Protein AF-A0A956UI48-F1 (afdb_monomer)

Nearest PDB structures (foldseek):
  5jli-assembly1_A  TM=6.764E-01  e=1.312E+00  Achromobacter xylosoxidans
  2xl8-assembly1_A-2  TM=5.685E-01  e=9.227E-01  Achromobacter xylosoxidans
  5agf-assembly1_A-2  TM=5.639E-01  e=1.020E+00  Achromobacter xylosoxidans
  5jua-assembly1_A  TM=5.742E-01  e=1.688E+00  Achromobacter xylosoxidans
  2xl6-assembly1_A-2  TM=5.830E-01  e=2.064E+00  Achromobacter xylosoxidans

Radius of gyration: 21.53 Å; Cα contacts (8 Å, |Δi|>4): 132; chains: 1; bounding box: 68×23×66 Å

Secondary structure (DSSP, 8-state):
--------------------S-PPPPPPPPPSPP-PPPS--HHHHHHHHHHHHHHHHHHHHHHHHHHHHHSTT-SPP-STTHHHHHHHHHHHHHHHHHHHHT-PPPTT--HHHHHHHHHHHHHHHHHHHHHHHHHHHHHHT-HHHHHHHHHHHHHHHHHHHHHHHHHHTT-

Structure (mmCIF, N/CA/C/O backbone):
data_AF-A0A956UI48-F1
#
_entry.id   AF-A0A956UI48-F1
#
loop_
_atom_site.group_PDB
_atom_site.id
_atom_site.type_symbol
_atom_site.label_atom_id
_atom_site.label_alt_id
_atom_site.label_comp_id
_atom_site.label_asym_id
_atom_site.label_entity_id
_atom_site.label_seq_id
_atom_site.pdbx_PDB_ins_code
_atom_site.Cartn_x
_atom_site.Cartn_y
_atom_site.Cartn_z
_atom_site.occupancy
_atom_site.B_iso_or_equiv
_atom_site.auth_seq_id
_atom_site.auth_comp_id
_atom_site.auth_asym_id
_atom_site.auth_atom_id
_atom_site.pdbx_PDB_model_num
ATOM 1 N N . MET A 1 1 ? 51.358 -6.347 44.783 1.00 40.88 1 MET A N 1
ATOM 2 C CA . MET A 1 1 ? 51.042 -6.062 43.367 1.00 40.88 1 MET A CA 1
ATOM 3 C C . MET A 1 1 ? 49.532 -6.058 43.212 1.00 40.88 1 MET A C 1
ATOM 5 O O . MET A 1 1 ? 48.892 -7.038 43.564 1.00 40.88 1 MET A O 1
ATOM 9 N N . MET A 1 2 ? 48.984 -4.912 42.806 1.00 37.97 2 MET A N 1
ATOM 10 C CA . MET A 1 2 ? 47.557 -4.657 42.592 1.00 37.97 2 MET A CA 1
ATOM 11 C C . MET A 1 2 ? 46.965 -5.561 41.509 1.00 37.97 2 MET A C 1
ATOM 13 O O . MET A 1 2 ? 47.581 -5.717 40.457 1.00 37.97 2 MET A O 1
ATOM 17 N N . ARG A 1 3 ? 45.731 -6.029 41.735 1.00 38.25 3 ARG A N 1
ATOM 18 C CA . ARG A 1 3 ? 44.615 -5.937 40.777 1.00 38.25 3 ARG A CA 1
ATOM 19 C C . ARG A 1 3 ? 43.307 -6.332 41.467 1.00 38.25 3 ARG A C 1
ATOM 21 O O . ARG A 1 3 ? 43.016 -7.502 41.670 1.00 38.25 3 ARG A O 1
ATOM 28 N N . ALA A 1 4 ? 42.555 -5.303 41.844 1.00 40.75 4 ALA A N 1
ATOM 29 C CA . ALA A 1 4 ? 41.130 -5.382 42.108 1.00 40.75 4 ALA A CA 1
ATOM 30 C C . ALA A 1 4 ? 40.396 -5.559 40.769 1.00 40.75 4 ALA A C 1
ATOM 32 O O . ALA A 1 4 ? 40.714 -4.855 39.812 1.00 40.75 4 ALA A O 1
ATOM 33 N N . PHE A 1 5 ? 39.413 -6.454 40.708 1.00 45.06 5 PHE A N 1
ATOM 34 C CA . PHE A 1 5 ? 38.370 -6.404 39.686 1.00 45.06 5 PHE A CA 1
ATOM 35 C C . PHE A 1 5 ? 37.044 -6.166 40.397 1.00 45.06 5 PHE A C 1
ATOM 37 O O . PHE A 1 5 ? 36.567 -6.993 41.170 1.00 45.06 5 PHE A O 1
ATOM 44 N N . ALA A 1 6 ? 36.538 -4.954 40.194 1.00 45.66 6 ALA A N 1
ATOM 45 C CA . ALA A 1 6 ? 35.310 -4.446 40.760 1.00 45.66 6 ALA A CA 1
ATOM 46 C C . ALA A 1 6 ? 34.097 -5.175 40.173 1.00 45.66 6 ALA A C 1
ATOM 48 O O . ALA A 1 6 ? 34.011 -5.405 38.967 1.00 45.66 6 ALA A O 1
ATOM 49 N N . ALA A 1 7 ? 33.148 -5.489 41.050 1.00 43.28 7 ALA A N 1
ATOM 50 C CA . ALA A 1 7 ? 31.789 -5.843 40.693 1.00 43.28 7 ALA A CA 1
ATOM 51 C C . ALA A 1 7 ? 31.102 -4.636 40.031 1.00 43.28 7 ALA A C 1
ATOM 53 O O . ALA A 1 7 ? 30.987 -3.579 40.649 1.00 43.28 7 ALA A O 1
ATOM 54 N N . ALA A 1 8 ? 30.628 -4.795 38.796 1.00 45.19 8 ALA A N 1
ATOM 55 C CA . ALA A 1 8 ? 29.703 -3.857 38.169 1.00 45.19 8 ALA A CA 1
ATOM 56 C C . ALA A 1 8 ? 28.272 -4.386 38.344 1.00 45.19 8 ALA A C 1
ATOM 58 O O . ALA A 1 8 ? 27.792 -5.237 37.599 1.00 45.19 8 ALA A O 1
ATOM 59 N N . LEU A 1 9 ? 27.639 -3.901 39.409 1.00 43.19 9 LEU A N 1
ATOM 60 C CA . LEU A 1 9 ? 26.200 -3.920 39.646 1.00 43.19 9 LEU A CA 1
ATOM 61 C C . LEU A 1 9 ? 25.495 -2.948 38.685 1.00 43.19 9 LEU A C 1
ATOM 63 O O . LEU A 1 9 ? 25.963 -1.826 38.523 1.00 43.19 9 LEU A O 1
ATOM 67 N N . ALA A 1 10 ? 24.310 -3.360 38.216 1.00 40.12 10 ALA A N 1
ATOM 68 C CA . ALA A 1 10 ? 23.218 -2.534 37.676 1.00 40.12 10 ALA A CA 1
ATOM 69 C C . ALA A 1 10 ? 23.487 -1.820 36.325 1.00 40.12 10 ALA A C 1
ATOM 71 O O . ALA A 1 10 ? 24.581 -1.372 36.035 1.00 40.12 10 ALA A O 1
ATOM 72 N N . ALA A 1 11 ? 22.532 -1.669 35.411 1.00 41.66 11 ALA A N 1
ATOM 73 C CA . ALA A 1 11 ? 21.091 -1.652 35.569 1.00 41.66 11 ALA A CA 1
ATOM 74 C C . ALA A 1 11 ? 20.422 -2.285 34.342 1.00 41.66 11 ALA A C 1
ATOM 76 O O . ALA A 1 11 ? 20.567 -1.806 33.218 1.00 41.66 11 ALA A O 1
ATOM 77 N N . GLY A 1 12 ? 19.633 -3.336 34.572 1.00 41.69 12 GLY A N 1
ATOM 78 C CA . GLY A 1 12 ? 18.530 -3.648 33.679 1.00 41.69 12 GLY A CA 1
ATOM 79 C C . GLY A 1 12 ? 17.550 -2.486 33.764 1.00 41.69 12 GLY A C 1
ATOM 80 O O . GLY A 1 12 ? 16.820 -2.365 34.746 1.00 41.69 12 GLY A O 1
ATOM 81 N N . ALA A 1 13 ? 17.575 -1.609 32.764 1.00 43.16 13 ALA A N 1
ATOM 82 C CA . ALA A 1 13 ? 16.518 -0.642 32.535 1.00 43.16 13 ALA A CA 1
ATOM 83 C C . ALA A 1 13 ? 15.273 -1.416 32.083 1.00 43.16 13 ALA A C 1
ATOM 85 O O . ALA A 1 13 ? 14.939 -1.487 30.904 1.00 43.16 13 ALA A O 1
ATOM 86 N N . LEU A 1 14 ? 14.597 -2.034 33.052 1.00 40.41 14 LEU A N 1
ATOM 87 C CA . LEU A 1 14 ? 13.168 -2.256 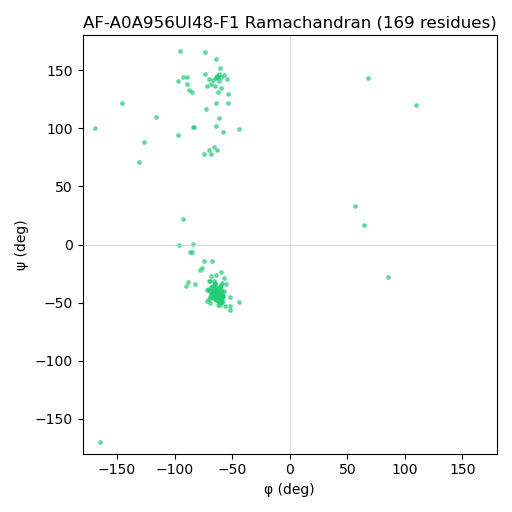32.972 1.00 40.41 14 LEU A CA 1
ATOM 88 C C . LEU A 1 14 ? 12.564 -0.863 32.817 1.00 40.41 14 LEU A C 1
ATOM 90 O O . LEU A 1 14 ? 12.413 -0.130 33.795 1.00 40.41 14 LEU A O 1
ATOM 94 N N . LEU A 1 15 ? 12.273 -0.477 31.576 1.00 44.75 15 LEU A N 1
ATOM 95 C CA . LEU A 1 15 ? 11.331 0.592 31.291 1.00 44.75 15 LEU A CA 1
ATOM 96 C C . LEU A 1 15 ? 9.973 0.125 31.818 1.00 44.75 15 LEU A C 1
ATOM 98 O O . LEU A 1 15 ? 9.132 -0.399 31.095 1.00 44.75 15 LEU A O 1
ATOM 102 N N . ALA A 1 16 ? 9.784 0.294 33.123 1.00 45.34 16 ALA A N 1
ATOM 103 C CA . ALA A 1 16 ? 8.483 0.385 33.738 1.00 45.34 16 ALA A CA 1
ATOM 104 C C . ALA A 1 16 ? 7.847 1.676 33.213 1.00 45.34 16 ALA A C 1
ATOM 106 O O . ALA A 1 16 ? 7.926 2.733 33.838 1.00 45.34 16 ALA A O 1
ATOM 107 N N . SER A 1 17 ? 7.237 1.604 32.028 1.00 42.16 17 SER A N 1
ATOM 108 C CA . SER A 1 17 ? 6.324 2.640 31.565 1.00 42.16 17 SER A CA 1
ATOM 109 C C . SER A 1 17 ? 5.014 2.500 32.343 1.00 42.16 17 SER A C 1
ATOM 111 O O . SER A 1 17 ? 4.016 1.970 31.854 1.00 42.16 17 SER A O 1
ATOM 113 N N . CYS A 1 18 ? 5.012 2.980 33.583 1.00 52.97 18 CYS A N 1
ATOM 114 C CA . CYS A 1 18 ? 3.787 3.368 34.269 1.00 52.97 18 CYS A CA 1
ATOM 115 C C . CYS A 1 18 ? 3.265 4.643 33.592 1.00 52.97 18 CYS A C 1
ATOM 117 O O . CYS A 1 18 ? 3.534 5.755 34.035 1.00 52.97 18 CYS A O 1
ATOM 119 N N . GLY A 1 19 ? 2.574 4.470 32.467 1.00 39.47 19 GLY A N 1
ATOM 120 C CA . GLY A 1 19 ? 1.914 5.529 31.713 1.00 39.47 19 GLY A CA 1
ATOM 121 C C . GLY A 1 19 ? 0.455 5.158 31.503 1.00 39.47 19 GLY A C 1
ATOM 122 O O . GLY A 1 19 ? 0.090 4.533 30.512 1.00 39.47 19 GLY A O 1
ATOM 123 N N . THR A 1 20 ? -0.391 5.520 32.459 1.00 46.53 20 THR A N 1
ATOM 124 C CA . THR A 1 20 ? -1.843 5.475 32.307 1.00 46.53 20 THR A CA 1
ATOM 125 C C . THR A 1 20 ? -2.280 6.414 31.178 1.00 46.53 20 THR A C 1
ATOM 127 O O . THR A 1 20 ? -2.293 7.628 31.357 1.00 46.53 20 THR A O 1
ATOM 130 N N . GLY A 1 21 ? -2.711 5.846 30.048 1.00 48.78 21 GLY A N 1
ATOM 131 C CA . GLY A 1 21 ? -3.785 6.421 29.235 1.00 48.78 21 GLY A CA 1
ATOM 132 C C . GLY A 1 21 ? -3.422 7.034 27.875 1.00 48.78 21 GLY A C 1
ATOM 133 O O . GLY A 1 21 ? -2.802 8.082 27.767 1.00 48.78 21 GLY A O 1
ATOM 134 N N . THR A 1 22 ? -4.035 6.456 26.837 1.00 53.28 22 THR A N 1
ATOM 135 C CA . THR A 1 22 ? -4.488 7.064 25.562 1.00 53.28 22 THR A CA 1
ATOM 136 C C . THR A 1 22 ? -3.534 7.222 24.375 1.00 53.28 22 THR A C 1
ATOM 138 O O . THR A 1 22 ? -4.039 7.124 23.248 1.00 53.28 22 THR A O 1
ATOM 141 N N . ALA A 1 23 ? -2.219 7.358 24.554 1.00 61.28 23 ALA A N 1
ATOM 142 C CA . ALA A 1 23 ? -1.304 7.479 23.412 1.00 61.28 23 ALA A CA 1
ATOM 143 C C . ALA A 1 23 ? -1.287 6.194 22.557 1.00 61.28 23 ALA A C 1
ATOM 145 O O . ALA A 1 23 ? -1.330 5.079 23.081 1.00 61.28 23 ALA A O 1
ATOM 146 N N . LEU A 1 24 ? -1.314 6.346 21.229 1.00 67.19 24 LEU A N 1
ATOM 147 C CA . LEU A 1 24 ? -1.033 5.240 20.309 1.00 67.19 24 LEU A CA 1
ATOM 148 C C . LEU A 1 24 ? 0.444 4.850 20.486 1.00 67.19 24 LEU A C 1
ATOM 150 O O . LEU A 1 24 ? 1.254 5.769 20.622 1.00 67.19 24 LEU A O 1
ATOM 154 N N . PRO A 1 25 ? 0.819 3.559 20.439 1.00 72.69 25 PRO A N 1
ATOM 155 C CA . PRO A 1 25 ? 2.220 3.228 20.218 1.00 72.69 25 PRO A CA 1
ATOM 156 C C . PRO A 1 25 ? 2.688 3.863 18.903 1.00 72.69 25 PRO A C 1
ATOM 158 O O . PRO A 1 25 ? 1.901 4.016 17.963 1.00 72.69 25 PRO A O 1
ATOM 161 N N . GLU A 1 26 ? 3.950 4.272 18.861 1.00 72.19 26 GLU A N 1
ATOM 162 C CA . GLU A 1 26 ? 4.596 4.690 17.621 1.00 72.19 26 GLU A CA 1
ATOM 163 C C . GLU A 1 26 ? 4.888 3.448 16.770 1.00 72.19 26 GLU A C 1
ATOM 165 O O . GLU A 1 26 ? 5.107 2.358 17.309 1.00 72.19 26 GLU A O 1
ATOM 170 N N . ALA A 1 27 ? 4.825 3.584 15.445 1.00 74.75 27 ALA A N 1
ATOM 171 C CA . ALA A 1 27 ? 5.196 2.487 14.560 1.00 74.75 27 ALA A CA 1
ATOM 172 C C . ALA A 1 27 ? 6.688 2.173 14.734 1.00 74.75 27 ALA A C 1
ATOM 174 O O . ALA A 1 27 ? 7.499 3.080 14.929 1.00 74.75 27 ALA A O 1
ATOM 175 N N . ALA A 1 28 ? 7.052 0.891 14.668 1.00 73.25 28 ALA A N 1
ATOM 176 C CA . ALA A 1 28 ? 8.457 0.509 14.646 1.00 73.25 28 ALA A CA 1
ATOM 177 C C . ALA A 1 28 ? 9.146 1.136 13.417 1.00 73.25 28 ALA A C 1
ATOM 179 O O . ALA A 1 28 ? 8.514 1.237 12.361 1.00 73.25 28 ALA A O 1
ATOM 180 N N . PRO A 1 29 ? 10.420 1.553 13.531 1.00 72.19 29 PRO A N 1
ATOM 181 C CA . PRO A 1 29 ? 11.161 2.059 12.387 1.00 72.19 29 PRO A CA 1
ATOM 182 C C . PRO A 1 29 ? 11.297 0.965 11.329 1.00 72.19 29 PRO A C 1
ATOM 184 O O . PRO A 1 29 ? 11.469 -0.214 11.649 1.00 72.19 29 PRO A O 1
ATOM 187 N N . CYS A 1 30 ? 11.248 1.373 10.067 1.00 78.19 30 CYS A N 1
ATOM 188 C CA . CYS A 1 30 ? 11.414 0.461 8.954 1.00 78.19 30 CYS A CA 1
ATOM 189 C C . CYS A 1 30 ? 12.815 -0.181 8.979 1.00 78.19 30 CYS A C 1
ATOM 191 O O . CYS A 1 30 ? 13.802 0.543 9.152 1.00 78.19 30 CYS A O 1
ATOM 193 N N . PRO A 1 31 ? 12.943 -1.514 8.838 1.00 70.00 31 PRO A N 1
ATOM 194 C CA . PRO A 1 31 ? 14.254 -2.155 8.760 1.00 70.00 31 PRO A CA 1
ATOM 195 C C . PRO A 1 31 ? 15.059 -1.613 7.567 1.00 70.00 31 PRO A C 1
ATOM 197 O O . PRO A 1 31 ? 14.540 -1.492 6.465 1.00 70.00 31 PRO A O 1
ATOM 200 N N . THR A 1 32 ? 16.339 -1.293 7.761 1.00 56.44 32 THR A N 1
ATOM 201 C CA . THR A 1 32 ? 17.260 -0.930 6.669 1.00 56.44 32 THR A CA 1
ATOM 202 C C . THR A 1 32 ? 18.030 -2.158 6.159 1.00 56.44 32 THR A C 1
ATOM 204 O O . THR A 1 32 ? 18.464 -2.964 6.984 1.00 56.44 32 THR A O 1
ATOM 207 N N . PRO A 1 33 ? 18.331 -2.295 4.849 1.00 53.59 33 PRO A N 1
ATOM 208 C CA . PRO A 1 33 ? 17.727 -1.672 3.675 1.00 53.59 33 PRO A CA 1
ATOM 209 C C . PRO A 1 33 ? 16.687 -2.594 3.022 1.00 53.59 33 PRO A C 1
ATOM 211 O O . PRO A 1 33 ? 16.900 -3.796 2.851 1.00 53.59 33 PRO A O 1
ATOM 214 N N . PHE A 1 34 ? 15.592 -1.994 2.575 1.00 57.16 34 PHE A N 1
ATOM 215 C CA . PHE A 1 34 ? 14.723 -2.611 1.587 1.00 57.16 34 PHE A CA 1
ATOM 216 C C . PHE A 1 34 ? 15.486 -2.787 0.285 1.00 57.16 34 PHE A C 1
ATOM 218 O O . PHE A 1 34 ? 16.350 -1.967 -0.039 1.00 57.16 34 PHE A O 1
ATOM 225 N N . LEU A 1 35 ? 15.212 -3.890 -0.410 1.00 54.19 35 LEU A N 1
ATOM 226 C CA . LEU A 1 35 ? 15.891 -4.307 -1.632 1.00 54.19 35 LEU A CA 1
ATOM 227 C C . LEU A 1 35 ? 16.085 -3.115 -2.577 1.00 54.19 35 LEU A C 1
ATOM 229 O O . LEU A 1 35 ? 15.171 -2.698 -3.277 1.00 54.19 35 LEU A O 1
ATOM 233 N N . THR A 1 36 ? 17.288 -2.549 -2.574 1.00 53.25 36 THR A N 1
ATOM 234 C CA . THR A 1 36 ? 17.637 -1.449 -3.465 1.00 53.25 36 THR A CA 1
ATOM 235 C C . THR A 1 36 ? 18.068 -2.070 -4.784 1.00 53.25 36 THR A C 1
ATOM 237 O O . THR A 1 36 ? 18.881 -3.003 -4.787 1.00 53.25 36 THR A O 1
ATOM 240 N N . ALA A 1 37 ? 17.530 -1.583 -5.904 1.00 56.16 37 ALA A N 1
ATOM 241 C CA . ALA A 1 37 ? 17.998 -2.005 -7.218 1.00 56.16 37 ALA A CA 1
ATOM 242 C C . ALA A 1 37 ? 19.521 -1.794 -7.288 1.00 56.16 37 ALA A C 1
ATOM 244 O O . ALA A 1 37 ? 20.037 -0.707 -7.027 1.00 56.16 37 ALA A O 1
ATOM 245 N N . THR A 1 38 ? 20.262 -2.867 -7.551 1.00 58.19 38 THR A N 1
ATOM 246 C CA . THR A 1 38 ? 21.721 -2.826 -7.631 1.00 58.19 38 THR A CA 1
ATOM 247 C C . THR A 1 38 ? 22.110 -2.454 -9.061 1.00 58.19 38 THR A C 1
ATOM 249 O O . THR A 1 38 ? 21.595 -3.077 -9.994 1.00 58.19 38 THR A O 1
ATOM 252 N N . PRO A 1 39 ? 23.033 -1.497 -9.276 1.00 56.62 39 PRO A N 1
ATOM 253 C CA . PRO A 1 39 ? 23.488 -1.143 -10.617 1.00 56.62 39 PRO A CA 1
ATOM 254 C C . PRO A 1 39 ? 23.973 -2.381 -11.382 1.00 56.62 39 PRO A C 1
ATOM 256 O O . PRO A 1 39 ? 24.778 -3.167 -10.879 1.00 56.62 39 PRO A O 1
ATOM 259 N N . GLY A 1 40 ? 23.479 -2.568 -12.602 1.00 67.88 40 GLY A N 1
ATOM 260 C CA . GLY A 1 40 ? 23.744 -3.754 -13.409 1.00 67.88 40 GLY A CA 1
ATOM 261 C C . GLY A 1 40 ? 23.378 -3.538 -14.873 1.00 67.88 40 GLY A C 1
ATOM 262 O O . GLY A 1 40 ? 23.104 -2.422 -15.300 1.00 67.88 40 GLY A O 1
ATOM 263 N N . THR A 1 41 ? 23.371 -4.610 -15.668 1.00 82.44 41 THR A N 1
ATOM 264 C CA . THR A 1 41 ? 22.843 -4.529 -17.044 1.00 82.44 41 THR A CA 1
ATOM 265 C C . THR A 1 41 ? 21.367 -4.119 -17.030 1.00 82.44 41 THR A C 1
ATOM 267 O O . THR A 1 41 ? 20.655 -4.488 -16.097 1.00 82.44 41 THR A O 1
ATOM 270 N N . PHE A 1 42 ? 20.883 -3.451 -18.084 1.0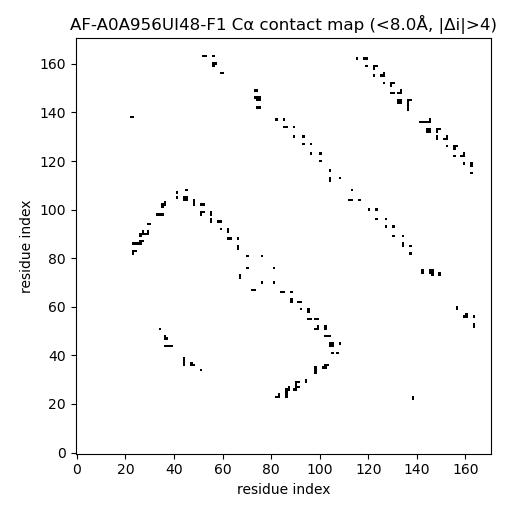0 85.31 42 PHE A N 1
ATOM 271 C CA . PHE A 1 42 ? 19.472 -3.055 -18.228 1.00 85.31 42 PHE A CA 1
ATOM 272 C C . PHE A 1 42 ? 18.484 -4.169 -17.842 1.00 85.31 42 PHE A C 1
ATOM 274 O O . PHE A 1 42 ? 17.594 -3.978 -17.019 1.00 85.31 42 PHE A O 1
ATOM 281 N N . ARG A 1 43 ? 18.691 -5.384 -18.373 1.00 85.06 43 ARG A N 1
ATOM 282 C CA . ARG A 1 43 ? 17.835 -6.547 -18.078 1.00 85.06 43 ARG A CA 1
ATOM 283 C C . ARG A 1 43 ? 17.838 -6.928 -16.599 1.00 85.06 43 ARG A C 1
ATOM 285 O O . ARG A 1 43 ? 16.801 -7.341 -16.082 1.00 85.06 43 ARG A O 1
ATOM 292 N N . LEU A 1 44 ? 18.987 -6.822 -15.933 1.00 86.12 44 LEU A N 1
ATOM 293 C CA . LEU A 1 44 ? 19.102 -7.109 -14.506 1.00 86.12 44 LEU A CA 1
ATOM 294 C C . LEU A 1 44 ? 18.383 -6.039 -13.679 1.00 86.12 44 LEU A C 1
ATOM 296 O O . LEU A 1 44 ? 17.589 -6.404 -12.819 1.00 86.12 44 LEU A O 1
ATOM 300 N N . ALA A 1 45 ? 18.602 -4.758 -13.985 1.00 85.88 45 ALA A N 1
ATOM 301 C CA . ALA A 1 45 ? 17.940 -3.642 -13.309 1.00 85.88 45 ALA A CA 1
ATOM 302 C C . ALA A 1 45 ? 16.413 -3.733 -13.446 1.00 85.88 45 ALA A C 1
ATOM 304 O O . ALA A 1 45 ? 15.697 -3.697 -12.450 1.00 85.88 45 ALA A O 1
ATOM 305 N N . LEU A 1 46 ? 15.917 -3.987 -14.661 1.00 88.12 46 LEU A N 1
ATOM 306 C CA . LEU A 1 46 ? 14.491 -4.178 -14.913 1.00 88.12 46 LEU A CA 1
ATOM 307 C C . LEU A 1 46 ? 13.933 -5.392 -14.153 1.00 88.12 46 LEU A C 1
ATOM 309 O O . LEU A 1 46 ? 12.852 -5.333 -13.575 1.00 88.12 46 LEU A O 1
ATOM 313 N N . THR A 1 47 ? 14.665 -6.509 -14.123 1.00 88.50 47 THR A N 1
ATOM 314 C CA . THR A 1 47 ? 14.246 -7.705 -13.370 1.00 88.50 47 THR A CA 1
ATOM 315 C C . THR A 1 47 ? 14.170 -7.427 -11.871 1.00 88.50 47 THR A C 1
ATOM 317 O O . THR A 1 47 ? 13.207 -7.844 -11.234 1.00 88.50 47 THR A O 1
ATOM 320 N N . GLN A 1 48 ? 15.152 -6.713 -11.320 1.00 88.12 48 GLN A N 1
ATOM 321 C CA . GLN A 1 48 ? 15.176 -6.330 -9.911 1.00 88.12 48 GLN A CA 1
ATOM 322 C C . GLN A 1 48 ? 14.033 -5.381 -9.564 1.00 88.12 48 GLN A C 1
ATOM 324 O O . GLN A 1 48 ? 13.329 -5.645 -8.597 1.00 88.12 48 GLN A O 1
ATOM 329 N N . TYR A 1 49 ? 13.800 -4.348 -10.375 1.00 90.25 49 TYR A N 1
ATOM 330 C CA . TYR A 1 49 ? 12.676 -3.425 -10.212 1.00 90.25 49 TYR A CA 1
ATOM 331 C C . TYR A 1 49 ? 11.344 -4.183 -10.091 1.00 90.25 49 TYR A C 1
ATOM 333 O O . TYR A 1 49 ? 10.672 -4.112 -9.064 1.00 90.25 49 TYR A O 1
ATOM 341 N N . TYR A 1 50 ? 11.013 -5.019 -11.081 1.00 91.12 50 TYR A N 1
ATOM 342 C CA . TYR A 1 50 ? 9.761 -5.777 -11.043 1.00 91.12 50 TYR A CA 1
ATOM 343 C C . TYR A 1 50 ? 9.705 -6.787 -9.894 1.00 91.12 50 TYR A C 1
ATOM 345 O O . TYR A 1 50 ? 8.626 -7.010 -9.356 1.00 91.12 50 TYR A O 1
ATOM 353 N N . HIS A 1 51 ? 10.837 -7.382 -9.504 1.00 90.31 51 HIS A N 1
ATOM 354 C CA . HIS A 1 51 ? 10.900 -8.278 -8.351 1.00 90.31 51 HIS A CA 1
ATOM 355 C C . HIS A 1 51 ? 10.574 -7.549 -7.042 1.00 90.31 51 HIS A C 1
ATOM 357 O O . HIS A 1 51 ? 9.832 -8.086 -6.219 1.00 90.31 51 HIS A O 1
ATOM 363 N N . VAL A 1 52 ? 11.116 -6.343 -6.833 1.00 90.75 52 VAL A N 1
ATOM 364 C CA . VAL A 1 52 ? 10.817 -5.529 -5.644 1.00 90.75 52 VAL A CA 1
ATOM 365 C C . VAL A 1 52 ? 9.335 -5.179 -5.611 1.00 90.75 52 VAL A C 1
ATOM 367 O O . VAL A 1 52 ? 8.675 -5.446 -4.610 1.00 90.75 52 VAL A O 1
ATOM 370 N N . VAL A 1 53 ? 8.790 -4.688 -6.726 1.00 93.38 53 VAL A N 1
ATOM 371 C CA . VAL A 1 53 ? 7.370 -4.327 -6.826 1.00 93.38 53 VAL A CA 1
ATOM 372 C C . VAL A 1 53 ? 6.461 -5.539 -6.593 1.00 93.38 53 VAL A C 1
ATOM 374 O O . VAL A 1 53 ? 5.520 -5.462 -5.803 1.00 93.38 53 VAL A O 1
ATOM 377 N N . SER A 1 54 ? 6.742 -6.686 -7.220 1.00 93.25 54 SER A N 1
ATOM 378 C CA . SER A 1 54 ? 5.909 -7.882 -7.045 1.00 93.25 54 SER A CA 1
ATOM 379 C C . SER A 1 54 ? 5.981 -8.444 -5.627 1.00 93.25 54 SER A C 1
ATOM 381 O O . SER A 1 54 ? 4.965 -8.861 -5.080 1.00 93.25 54 SER A O 1
ATOM 383 N N . THR A 1 55 ? 7.173 -8.446 -5.023 1.00 91.75 55 THR A N 1
ATOM 384 C CA . THR A 1 55 ? 7.364 -8.937 -3.651 1.00 91.75 55 THR A CA 1
ATOM 385 C C . THR A 1 55 ? 6.658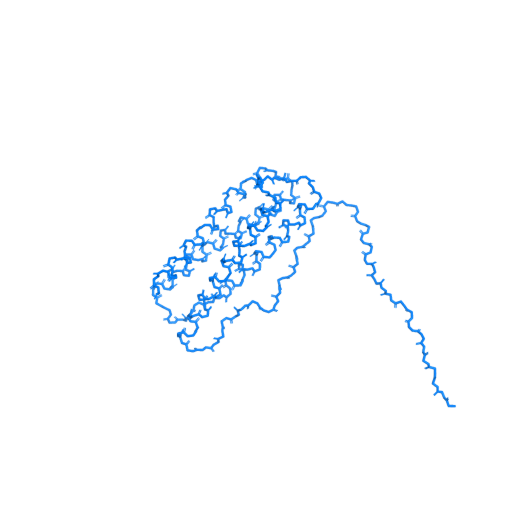 -8.024 -2.655 1.00 91.75 55 THR A C 1
ATOM 387 O O . THR A 1 55 ? 5.894 -8.515 -1.828 1.00 91.75 55 THR A O 1
ATOM 390 N N . GLY A 1 56 ? 6.819 -6.704 -2.793 1.00 92.69 56 GLY A N 1
ATOM 391 C CA . GLY A 1 56 ? 6.149 -5.725 -1.938 1.00 92.69 56 GLY A CA 1
ATOM 392 C C . GLY A 1 56 ? 4.623 -5.825 -2.014 1.00 92.69 56 GLY A C 1
ATOM 393 O O . GLY A 1 56 ? 3.956 -5.821 -0.981 1.00 92.69 56 GLY A O 1
ATOM 394 N N . ALA A 1 57 ? 4.056 -6.022 -3.211 1.00 95.38 57 ALA A N 1
ATOM 395 C CA . ALA A 1 57 ? 2.615 -6.228 -3.376 1.00 95.38 57 ALA A CA 1
ATOM 396 C C . ALA A 1 57 ? 2.106 -7.486 -2.643 1.00 95.38 57 ALA A C 1
ATOM 398 O O . ALA A 1 57 ? 1.097 -7.423 -1.938 1.00 95.38 57 ALA A O 1
ATOM 399 N N . VAL A 1 58 ? 2.827 -8.609 -2.746 1.00 94.12 58 VAL A N 1
ATOM 400 C CA . VAL A 1 58 ? 2.497 -9.854 -2.025 1.00 94.12 58 VAL A CA 1
ATOM 401 C C . VAL A 1 58 ? 2.621 -9.674 -0.509 1.00 94.12 58 VAL A C 1
ATOM 403 O O . VAL A 1 58 ? 1.790 -10.177 0.252 1.00 94.12 58 VAL A O 1
ATOM 406 N N . GLU A 1 59 ? 3.640 -8.954 -0.043 1.00 93.19 59 GLU A N 1
ATOM 407 C CA . GLU A 1 59 ? 3.846 -8.689 1.382 1.00 93.19 59 GLU A CA 1
ATOM 408 C C . GLU A 1 59 ? 2.762 -7.766 1.958 1.00 93.19 59 GLU A C 1
ATOM 410 O O . GLU A 1 59 ? 2.298 -7.999 3.080 1.00 93.19 59 GLU A O 1
ATOM 415 N N . LEU A 1 60 ? 2.295 -6.774 1.193 1.00 96.06 60 LEU A N 1
ATOM 416 C CA . LEU A 1 60 ? 1.154 -5.927 1.556 1.00 96.06 60 LEU A CA 1
ATOM 417 C C . LEU A 1 60 ? -0.143 -6.738 1.658 1.00 96.06 60 LEU A C 1
ATOM 419 O O . LEU A 1 60 ? -0.850 -6.634 2.666 1.00 96.06 60 LEU A O 1
ATOM 423 N N . GLU A 1 61 ? -0.423 -7.589 0.667 1.00 95.19 61 GLU A N 1
ATOM 424 C CA . GLU A 1 61 ? -1.580 -8.494 0.674 1.00 95.19 61 GLU A CA 1
ATOM 425 C C . GLU A 1 61 ? -1.538 -9.425 1.894 1.00 95.19 61 GLU A C 1
ATOM 427 O O . GLU A 1 61 ? -2.499 -9.509 2.665 1.00 95.19 61 GLU A O 1
ATOM 432 N N . THR A 1 62 ? -0.391 -10.065 2.127 1.00 93.81 62 THR A N 1
ATOM 433 C CA . THR A 1 62 ? -0.174 -10.979 3.256 1.00 93.81 62 THR A CA 1
ATOM 434 C C . THR A 1 62 ? -0.332 -10.262 4.597 1.00 93.81 62 THR A C 1
ATOM 436 O O . THR A 1 62 ? -0.953 -10.798 5.519 1.00 93.81 62 THR A O 1
ATOM 439 N N . SER A 1 63 ? 0.177 -9.034 4.718 1.00 93.69 63 SER A N 1
ATOM 440 C CA . SER A 1 63 ? 0.070 -8.230 5.940 1.00 93.69 63 SER A CA 1
ATOM 441 C C . SER A 1 63 ? -1.376 -7.834 6.238 1.00 93.69 63 SER A C 1
ATOM 443 O O . SER A 1 63 ? -1.831 -7.965 7.380 1.00 93.69 63 SER A O 1
ATOM 445 N N . LEU A 1 64 ? -2.128 -7.404 5.219 1.00 95.25 64 LEU A N 1
ATOM 446 C CA . LEU A 1 64 ? -3.550 -7.086 5.354 1.00 95.25 64 LEU A CA 1
ATOM 447 C C . LEU A 1 64 ? -4.363 -8.336 5.717 1.00 95.25 64 LEU A C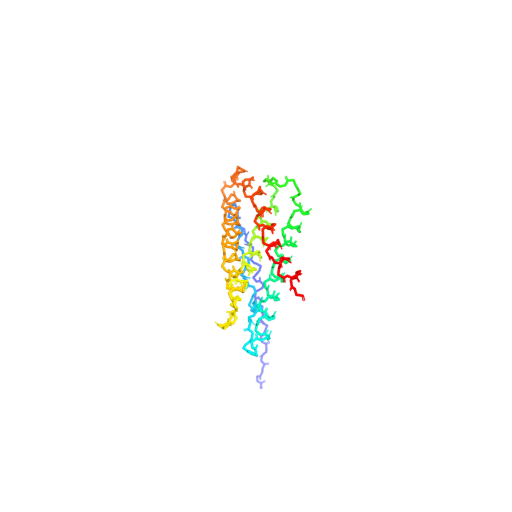 1
ATOM 449 O O . LEU A 1 64 ? -5.175 -8.297 6.647 1.00 95.25 64 LEU A O 1
ATOM 453 N N . ALA A 1 65 ? -4.110 -9.461 5.046 1.00 94.88 65 ALA A N 1
ATOM 454 C CA . ALA A 1 65 ? -4.750 -10.737 5.346 1.00 94.88 65 ALA A CA 1
ATOM 455 C C . ALA A 1 65 ? -4.440 -11.209 6.776 1.00 94.88 65 ALA A C 1
ATOM 457 O O . ALA A 1 65 ? -5.349 -11.603 7.507 1.00 94.88 65 ALA A O 1
ATOM 458 N N . GLY A 1 66 ? -3.186 -11.104 7.224 1.00 95.00 66 GLY A N 1
ATOM 459 C CA . GLY A 1 66 ? -2.769 -11.454 8.583 1.00 95.00 66 GLY A CA 1
ATOM 460 C C . GLY A 1 66 ? -3.387 -10.553 9.657 1.00 95.00 66 GLY A C 1
ATOM 461 O O . GLY A 1 66 ? -3.770 -11.024 10.733 1.00 95.00 66 GLY A O 1
ATOM 462 N N . PHE A 1 67 ? -3.551 -9.258 9.374 1.00 95.25 67 PHE A N 1
ATOM 463 C CA . PHE A 1 67 ? -4.307 -8.360 10.247 1.00 95.25 67 PHE A CA 1
ATOM 464 C C . PHE A 1 67 ? -5.785 -8.778 10.330 1.00 95.25 67 PHE A C 1
ATOM 466 O O . PHE A 1 67 ? -6.337 -8.894 11.426 1.00 95.25 67 PHE A O 1
ATOM 473 N N . ARG A 1 68 ? -6.411 -9.094 9.194 1.00 93.81 68 ARG A N 1
ATOM 474 C CA . ARG A 1 68 ? -7.820 -9.513 9.120 1.00 93.81 68 ARG A CA 1
ATOM 475 C C . ARG A 1 68 ? -8.095 -10.884 9.707 1.00 93.81 68 ARG A C 1
ATOM 477 O O . ARG A 1 68 ? -9.150 -11.079 10.292 1.00 93.81 68 ARG A O 1
ATOM 484 N N . ALA A 1 69 ? -7.148 -11.810 9.646 1.00 95.44 69 ALA A N 1
ATOM 485 C CA . ALA A 1 69 ? -7.274 -13.087 10.338 1.00 95.44 69 ALA A CA 1
ATOM 486 C C . ALA A 1 69 ? -7.459 -12.889 11.857 1.00 95.44 69 ALA A C 1
ATOM 488 O O . ALA A 1 69 ? -8.186 -13.646 12.497 1.00 95.44 69 ALA A O 1
ATOM 489 N N . ARG A 1 70 ? -6.845 -11.839 12.427 1.00 94.81 70 ARG A N 1
ATOM 490 C CA . ARG A 1 70 ? -7.008 -11.448 13.839 1.00 94.81 70 ARG A CA 1
ATOM 491 C C . ARG A 1 70 ? -8.269 -10.608 14.086 1.00 94.81 70 ARG A C 1
ATOM 493 O O . ARG A 1 70 ? -8.875 -10.734 15.148 1.00 94.81 70 ARG A O 1
ATOM 500 N N . TYR A 1 71 ? -8.663 -9.774 13.121 1.00 94.62 71 TYR A N 1
ATOM 501 C CA . TYR A 1 71 ? -9.782 -8.823 13.215 1.00 94.62 71 TYR A CA 1
ATOM 502 C C . TYR A 1 71 ? -10.721 -8.926 11.991 1.00 94.62 71 TYR A C 1
ATOM 504 O O . TYR A 1 71 ? -10.729 -8.039 11.134 1.00 94.62 71 TYR A O 1
ATOM 512 N N . PRO A 1 72 ? -11.498 -10.020 11.869 1.00 92.56 72 PRO A N 1
ATOM 513 C CA . PRO A 1 72 ? -12.103 -10.433 10.596 1.00 92.56 72 PRO A CA 1
ATOM 514 C C . PRO A 1 72 ? -13.338 -9.648 10.164 1.00 92.56 72 PRO A C 1
ATOM 516 O O . PRO A 1 72 ? -13.678 -9.654 8.985 1.00 92.56 72 PRO A O 1
ATOM 519 N N . ASP A 1 73 ? -14.042 -8.991 11.085 1.00 89.56 73 ASP A N 1
ATOM 520 C CA . ASP A 1 73 ? -15.306 -8.328 10.750 1.00 89.56 73 ASP A CA 1
ATOM 521 C C . ASP A 1 73 ? -15.122 -6.913 10.174 1.00 89.56 73 ASP A C 1
ATOM 523 O O . ASP A 1 73 ? -16.110 -6.246 9.853 1.00 89.56 73 ASP A O 1
ATOM 527 N N . GLY A 1 74 ? -13.869 -6.459 10.045 1.00 84.81 74 GLY A N 1
ATOM 528 C CA . GLY A 1 74 ? -13.527 -5.158 9.477 1.00 84.81 74 GLY A CA 1
ATOM 529 C C . GLY A 1 74 ? -14.041 -3.973 10.297 1.00 84.81 74 GLY A C 1
ATOM 530 O O . GLY A 1 74 ? -14.145 -2.857 9.780 1.00 84.81 74 GLY A O 1
ATOM 531 N N . LYS A 1 75 ? -14.418 -4.197 11.561 1.00 92.25 75 LYS A N 1
ATOM 532 C CA . LYS A 1 75 ? -14.925 -3.152 12.450 1.00 92.25 75 LYS A CA 1
ATOM 533 C C . LYS A 1 75 ? -13.819 -2.583 13.318 1.00 92.25 75 LYS A C 1
ATOM 535 O O . LYS A 1 75 ? -12.738 -3.137 13.476 1.00 92.25 75 LYS A O 1
ATOM 540 N N . PHE A 1 76 ? -14.132 -1.453 13.936 1.00 93.06 76 PHE A N 1
ATOM 541 C CA . PHE A 1 76 ? -13.313 -0.915 15.006 1.00 93.06 76 PHE A CA 1
ATOM 542 C C . PHE A 1 76 ? -13.505 -1.764 16.270 1.00 93.06 76 PHE A C 1
ATOM 544 O O . PHE A 1 76 ? -14.599 -1.783 16.846 1.00 93.06 76 PHE A O 1
ATOM 551 N N . TYR A 1 77 ? -12.446 -2.419 16.743 1.00 92.19 77 TYR A N 1
ATOM 552 C CA . TYR A 1 77 ? -12.494 -3.207 17.973 1.00 92.19 77 TYR A CA 1
ATOM 553 C C . TYR A 1 77 ? -12.149 -2.352 19.196 1.00 92.19 77 TYR A C 1
ATOM 555 O O . TYR A 1 77 ? -11.290 -1.472 19.162 1.00 92.19 77 TYR A O 1
ATOM 563 N N . ARG A 1 78 ? -12.822 -2.630 20.317 1.00 89.19 78 ARG A N 1
ATOM 564 C CA . ARG A 1 78 ? -12.553 -1.975 21.611 1.00 89.19 78 ARG A CA 1
ATOM 565 C C . ARG A 1 78 ? -11.450 -2.658 22.422 1.00 89.19 78 ARG A C 1
ATOM 567 O O . ARG A 1 78 ? -11.098 -2.141 23.477 1.00 89.19 78 ARG A O 1
ATOM 574 N N . SER A 1 79 ? -10.949 -3.810 21.973 1.00 89.81 79 SER A N 1
ATOM 575 C CA . SER A 1 79 ? -9.905 -4.541 22.689 1.00 89.81 79 SER A CA 1
ATOM 576 C C . SER A 1 79 ? -8.624 -3.714 22.773 1.00 89.81 79 SER A C 1
ATOM 578 O O . SER A 1 79 ? -8.262 -2.988 21.844 1.00 89.81 79 SER A O 1
ATOM 580 N N . GLU A 1 80 ? -7.908 -3.851 23.886 1.00 87.50 80 GLU A N 1
ATOM 581 C CA . GLU A 1 80 ? -6.656 -3.123 24.111 1.00 87.50 80 GLU A CA 1
ATOM 582 C C . GLU A 1 80 ? -5.567 -3.514 23.100 1.00 87.50 80 GLU A C 1
ATOM 584 O O . GLU A 1 80 ? -4.721 -2.693 22.757 1.00 87.50 80 GLU A O 1
ATOM 589 N N . SER A 1 81 ? -5.643 -4.731 22.551 1.00 91.19 81 SER A N 1
ATOM 590 C CA . SER A 1 81 ? -4.725 -5.263 21.538 1.00 91.19 81 SER A CA 1
ATOM 591 C C . SER A 1 81 ? -4.953 -4.729 20.120 1.00 91.19 81 SER A C 1
ATOM 593 O O . SER A 1 81 ? -4.044 -4.803 19.294 1.00 91.19 81 SER A O 1
ATOM 595 N N . PHE A 1 82 ? -6.135 -4.184 19.814 1.00 94.19 82 PHE A N 1
ATOM 596 C CA . PHE A 1 82 ? -6.492 -3.800 18.446 1.00 94.19 82 PHE A CA 1
ATOM 597 C C . PHE A 1 82 ? -5.696 -2.603 17.937 1.00 94.19 82 PHE A C 1
ATOM 599 O O . PHE A 1 82 ? -5.113 -2.661 16.857 1.00 94.19 82 PHE A O 1
ATOM 606 N N . ARG A 1 83 ? -5.642 -1.519 18.721 1.00 93.38 83 ARG A N 1
ATOM 607 C CA . ARG A 1 83 ? -4.954 -0.286 18.305 1.00 93.38 83 ARG A CA 1
ATOM 608 C C . ARG A 1 83 ? -3.451 -0.530 18.089 1.00 93.38 83 ARG A C 1
ATOM 610 O O . ARG A 1 83 ? -2.973 -0.139 17.030 1.00 93.38 83 ARG A O 1
ATOM 617 N N . PRO A 1 84 ? -2.717 -1.200 19.006 1.00 92.81 84 PRO A N 1
ATOM 618 C CA . PRO A 1 84 ? -1.319 -1.560 18.768 1.00 92.81 84 PRO A CA 1
ATOM 619 C C . PRO A 1 84 ? -1.125 -2.447 17.537 1.00 92.81 84 PRO A C 1
ATOM 621 O O . PRO A 1 84 ? -0.254 -2.162 16.725 1.00 92.81 84 PRO A O 1
ATOM 624 N N . ALA A 1 85 ? -1.970 -3.465 17.347 1.00 94.38 85 ALA A N 1
ATOM 625 C CA . ALA A 1 85 ? -1.862 -4.349 16.188 1.00 94.38 85 ALA A CA 1
ATOM 626 C C . ALA A 1 85 ? -2.130 -3.622 14.861 1.00 94.38 85 ALA A C 1
ATOM 628 O O . ALA A 1 85 ? -1.510 -3.944 13.851 1.00 94.38 85 ALA A O 1
ATOM 629 N N . PHE A 1 86 ? -3.036 -2.638 14.851 1.00 95.75 86 PHE A N 1
ATOM 630 C CA . PHE A 1 86 ? -3.262 -1.808 13.670 1.00 95.75 86 PHE A CA 1
ATOM 631 C C . PHE A 1 86 ? -2.048 -0.930 13.360 1.00 95.75 86 PHE A C 1
ATOM 633 O O . PHE A 1 86 ? -1.675 -0.801 12.201 1.00 95.75 86 PHE A O 1
ATOM 640 N N . VAL A 1 87 ? -1.426 -0.335 14.383 1.00 94.44 87 VAL A N 1
ATOM 641 C CA . VAL A 1 87 ? -0.202 0.464 14.211 1.00 94.44 87 VAL A CA 1
ATOM 642 C C . VAL A 1 87 ? 0.931 -0.376 13.646 1.00 94.44 87 VAL A C 1
ATOM 644 O O . VAL A 1 87 ? 1.606 0.070 12.728 1.00 94.44 87 VAL A O 1
ATOM 647 N N . GLU A 1 88 ? 1.123 -1.582 14.175 1.00 92.94 88 GLU A N 1
ATOM 648 C CA . GLU A 1 88 ? 2.127 -2.526 13.685 1.00 92.94 88 GLU A CA 1
ATOM 649 C C . GLU A 1 88 ? 1.882 -2.879 12.212 1.00 92.94 88 GLU A C 1
ATOM 651 O O . GLU A 1 88 ? 2.787 -2.755 11.389 1.00 92.94 88 GLU A O 1
ATOM 656 N N . TYR A 1 89 ? 0.640 -3.234 11.866 1.00 94.75 89 TYR A N 1
ATOM 657 C CA . TYR A 1 89 ? 0.232 -3.491 10.484 1.00 94.75 89 TYR A CA 1
ATOM 658 C C . TYR A 1 89 ? 0.506 -2.287 9.570 1.00 94.75 89 TYR A C 1
ATOM 660 O O . TYR A 1 89 ? 1.165 -2.435 8.544 1.00 94.75 89 TYR A O 1
ATOM 668 N N . ALA A 1 90 ? 0.023 -1.098 9.937 1.00 96.06 90 ALA A N 1
ATOM 669 C CA . ALA A 1 90 ? 0.140 0.092 9.102 1.00 96.06 90 ALA A CA 1
ATOM 670 C C . ALA A 1 90 ? 1.595 0.564 8.976 1.00 96.06 90 ALA A C 1
ATOM 672 O O . ALA A 1 90 ? 1.998 1.009 7.908 1.00 96.06 90 ALA A O 1
ATOM 673 N N . GLY A 1 91 ? 2.392 0.427 10.041 1.00 92.88 91 GLY A N 1
ATOM 674 C CA . GLY A 1 91 ? 3.828 0.691 10.020 1.00 92.88 91 GLY A CA 1
ATOM 675 C C . GLY A 1 91 ? 4.553 -0.239 9.056 1.00 92.88 91 GLY A C 1
ATOM 676 O O . GLY A 1 91 ? 5.223 0.236 8.147 1.00 92.88 91 GLY A O 1
ATOM 677 N N . SER A 1 92 ? 4.342 -1.553 9.187 1.00 91.50 92 SER A N 1
ATOM 678 C CA . SER A 1 92 ? 4.920 -2.535 8.263 1.00 91.50 92 SER A CA 1
ATOM 679 C C . SER A 1 92 ? 4.488 -2.285 6.817 1.00 91.50 92 SER A C 1
ATOM 681 O O . SER A 1 92 ? 5.308 -2.389 5.912 1.00 91.50 92 SER A O 1
ATOM 683 N N . ALA A 1 93 ? 3.219 -1.939 6.588 1.00 95.19 93 ALA A N 1
ATOM 684 C CA . ALA A 1 93 ? 2.712 -1.648 5.253 1.00 95.19 93 ALA A CA 1
ATOM 685 C C . ALA A 1 93 ? 3.346 -0.380 4.659 1.00 95.19 93 ALA A C 1
ATOM 687 O O . ALA A 1 93 ? 3.799 -0.414 3.521 1.00 95.19 93 ALA A O 1
ATOM 688 N N . ASN A 1 94 ? 3.460 0.706 5.431 1.00 95.00 94 ASN A N 1
ATOM 689 C CA . ASN A 1 94 ? 4.138 1.926 4.981 1.00 95.00 94 ASN A CA 1
ATOM 690 C C . ASN A 1 94 ? 5.598 1.666 4.604 1.00 95.00 94 ASN A C 1
ATOM 692 O O . ASN A 1 94 ? 6.042 2.138 3.565 1.00 95.00 94 ASN A O 1
ATOM 696 N N . CYS A 1 95 ? 6.311 0.849 5.378 1.00 91.94 95 CYS A N 1
ATOM 697 C CA . CYS A 1 95 ? 7.675 0.462 5.040 1.00 91.94 95 CYS A CA 1
ATOM 698 C C . CYS A 1 95 ? 7.773 -0.260 3.685 1.00 91.94 95 CYS A C 1
ATOM 700 O O . CYS A 1 95 ? 8.712 -0.032 2.923 1.00 91.94 95 CYS A O 1
ATOM 702 N N . GLN A 1 96 ? 6.790 -1.101 3.352 1.00 92.62 96 GLN A N 1
ATOM 703 C CA . GLN A 1 96 ? 6.753 -1.751 2.042 1.00 92.62 96 GLN A CA 1
ATOM 704 C C . GLN A 1 96 ? 6.420 -0.778 0.916 1.00 92.62 96 GLN A C 1
ATOM 706 O O . GLN A 1 96 ? 7.040 -0.843 -0.142 1.00 92.62 96 GLN A O 1
ATOM 711 N N . LEU A 1 97 ? 5.512 0.172 1.150 1.00 94.88 97 LEU A N 1
ATOM 712 C CA . LEU A 1 97 ? 5.246 1.240 0.185 1.00 94.88 97 LEU A CA 1
ATOM 713 C C . LEU A 1 97 ? 6.513 2.061 -0.092 1.00 94.88 97 LEU A C 1
ATOM 715 O O . LEU A 1 97 ? 6.844 2.279 -1.252 1.00 94.88 97 LEU A O 1
ATOM 719 N N . ASP A 1 98 ? 7.267 2.433 0.947 1.00 92.75 98 ASP A N 1
ATOM 720 C CA . ASP A 1 98 ? 8.532 3.170 0.806 1.00 92.75 98 ASP A CA 1
ATOM 721 C C . ASP A 1 98 ? 9.569 2.376 -0.010 1.00 92.75 98 ASP A C 1
ATOM 723 O O . ASP A 1 98 ? 10.323 2.943 -0.798 1.00 92.75 98 ASP A O 1
ATOM 727 N N . SER A 1 99 ? 9.587 1.051 0.144 1.00 89.69 99 SER A N 1
ATOM 728 C CA . SER A 1 99 ? 10.472 0.148 -0.608 1.00 89.69 99 SER A CA 1
ATOM 729 C C . SER A 1 99 ? 10.158 0.122 -2.092 1.00 89.69 99 SER A C 1
ATOM 731 O O . SER A 1 99 ? 11.061 0.124 -2.925 1.00 89.69 99 SER A O 1
ATOM 733 N N . MET A 1 100 ? 8.866 0.052 -2.405 1.00 93.12 100 MET A N 1
ATOM 734 C CA . MET A 1 100 ? 8.376 0.006 -3.773 1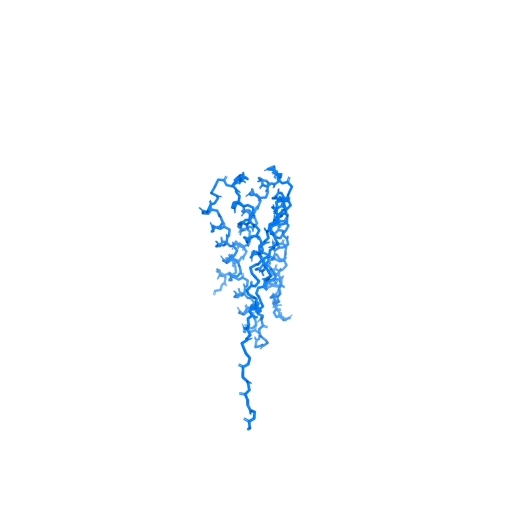.00 93.12 100 MET A CA 1
ATOM 735 C C . MET A 1 100 ? 8.585 1.355 -4.460 1.00 93.12 100 MET A C 1
ATOM 737 O O . MET A 1 100 ? 9.019 1.373 -5.601 1.00 93.12 100 MET A O 1
ATOM 741 N N . GLU A 1 101 ? 8.373 2.469 -3.754 1.00 92.31 101 GLU A N 1
ATOM 742 C CA . GLU A 1 101 ? 8.645 3.819 -4.271 1.00 92.31 101 GLU A CA 1
ATOM 743 C C . GLU A 1 101 ? 10.142 4.104 -4.447 1.00 92.31 101 GLU A C 1
ATOM 745 O O . GLU A 1 101 ? 10.537 4.848 -5.339 1.00 92.31 101 GLU A O 1
ATOM 750 N N . ALA A 1 102 ? 11.002 3.510 -3.616 1.00 90.00 102 ALA A N 1
ATOM 751 C CA . ALA A 1 102 ? 12.449 3.618 -3.781 1.00 90.00 102 ALA A CA 1
ATOM 752 C C . ALA A 1 102 ? 12.987 2.772 -4.951 1.00 90.00 102 ALA A C 1
ATOM 754 O O . ALA A 1 102 ? 14.141 2.944 -5.356 1.00 90.00 102 ALA A O 1
ATOM 755 N N . ALA A 1 103 ? 12.192 1.838 -5.480 1.00 88.19 103 ALA A N 1
ATOM 756 C CA . ALA A 1 103 ? 12.572 1.024 -6.620 1.00 88.19 103 ALA A CA 1
ATOM 757 C C . ALA A 1 103 ? 12.293 1.786 -7.917 1.00 88.19 103 ALA A C 1
ATOM 759 O O . ALA A 1 103 ? 11.174 1.809 -8.403 1.00 88.19 103 ALA A O 1
ATOM 760 N N . THR A 1 104 ? 13.329 2.367 -8.513 1.00 85.81 104 THR A N 1
ATOM 761 C CA . THR A 1 104 ? 13.199 3.067 -9.797 1.00 85.81 104 THR A CA 1
ATOM 762 C C . THR A 1 104 ? 13.428 2.099 -10.965 1.00 85.81 104 THR A C 1
ATOM 764 O O . THR A 1 104 ? 14.359 1.279 -10.902 1.00 85.81 104 THR A O 1
ATOM 767 N N . PRO A 1 105 ? 12.629 2.161 -12.046 1.00 87.94 105 PRO A N 1
ATOM 768 C CA . PRO A 1 105 ? 12.963 1.463 -13.282 1.00 87.94 105 PRO A CA 1
ATOM 769 C C . PRO A 1 105 ? 14.260 2.035 -13.896 1.00 87.94 105 PRO A C 1
ATOM 771 O O . PRO A 1 105 ? 14.662 3.151 -13.577 1.00 87.94 105 PRO A O 1
ATOM 774 N N . PRO A 1 106 ? 14.953 1.289 -14.774 1.00 87.06 106 PRO A N 1
ATOM 775 C CA . PRO A 1 106 ? 16.126 1.813 -15.481 1.00 87.06 106 PRO A CA 1
ATOM 776 C C . PRO A 1 106 ? 15.777 3.020 -16.376 1.00 87.06 106 PRO A C 1
ATOM 778 O O . PRO A 1 106 ? 14.703 3.047 -16.969 1.00 87.06 106 PRO A O 1
ATOM 781 N N . ASP A 1 107 ? 16.698 3.982 -16.518 1.00 85.00 107 ASP A N 1
ATOM 782 C CA . ASP A 1 107 ? 16.482 5.248 -17.253 1.00 85.00 107 ASP A CA 1
ATOM 783 C C . ASP A 1 107 ? 16.064 5.062 -18.727 1.00 85.00 107 ASP A C 1
ATOM 785 O O . ASP A 1 107 ? 15.371 5.898 -19.301 1.00 85.00 107 ASP A O 1
ATOM 789 N N . ASP A 1 108 ? 16.491 3.966 -19.355 1.00 86.69 108 ASP A N 1
ATOM 790 C CA . ASP A 1 108 ? 16.170 3.562 -20.728 1.00 86.69 108 ASP A CA 1
ATOM 791 C C . ASP A 1 108 ? 14.952 2.621 -20.814 1.00 86.69 108 ASP A C 1
ATOM 793 O O . ASP A 1 108 ? 14.788 1.878 -21.786 1.00 86.69 108 ASP A O 1
ATOM 797 N N . ALA A 1 109 ? 14.092 2.638 -19.792 1.00 87.94 109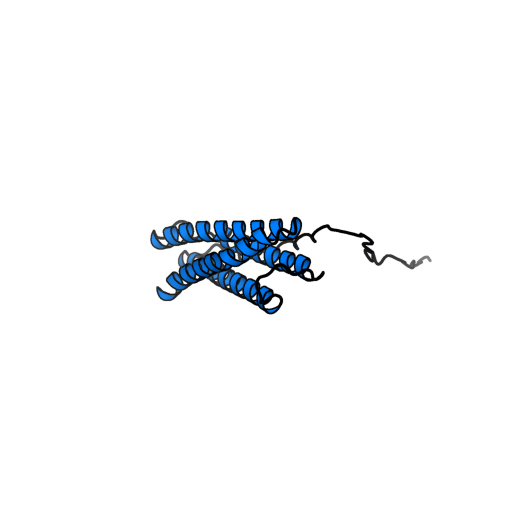 ALA A N 1
ATOM 798 C CA . ALA A 1 109 ? 12.818 1.932 -19.767 1.00 87.94 109 ALA A CA 1
ATOM 799 C C . ALA A 1 109 ? 11.927 2.289 -20.973 1.00 87.94 109 ALA A C 1
ATOM 801 O O . ALA A 1 109 ? 11.861 3.431 -21.430 1.00 87.94 109 ALA A O 1
ATOM 802 N N . ASP A 1 110 ? 11.212 1.286 -21.489 1.00 91.25 110 ASP A N 1
ATOM 803 C CA . ASP A 1 110 ? 10.260 1.483 -22.578 1.00 91.25 110 ASP A CA 1
ATOM 804 C C . ASP A 1 110 ? 8.974 2.185 -22.097 1.00 91.25 110 ASP A C 1
ATOM 806 O O . ASP A 1 110 ? 8.670 2.247 -20.906 1.00 91.25 110 ASP A O 1
ATOM 810 N N . GLU A 1 111 ? 8.170 2.687 -23.038 1.00 92.62 111 GLU A N 1
ATOM 811 C CA . GLU A 1 111 ? 6.909 3.392 -22.745 1.00 92.62 111 GLU A CA 1
ATOM 812 C C . GLU A 1 111 ? 5.946 2.555 -21.887 1.00 92.62 111 GLU A C 1
ATOM 814 O O . GLU A 1 111 ? 5.225 3.071 -21.029 1.00 92.62 111 GLU A O 1
ATOM 819 N N . ASN A 1 112 ? 5.968 1.237 -22.090 1.00 90.88 112 ASN A N 1
ATOM 820 C CA . ASN A 1 112 ? 5.195 0.290 -21.309 1.00 90.88 112 ASN A CA 1
ATOM 821 C C . ASN A 1 112 ? 5.618 0.288 -19.836 1.00 90.88 112 ASN A C 1
ATOM 823 O O . ASN A 1 112 ? 4.748 0.275 -18.968 1.00 90.88 112 ASN A O 1
ATOM 827 N N . THR A 1 113 ? 6.917 0.257 -19.550 1.00 91.56 113 THR A N 1
ATOM 828 C CA . THR A 1 113 ? 7.461 0.286 -18.187 1.00 91.56 113 THR A CA 1
ATOM 829 C C . THR A 1 113 ? 7.193 1.638 -17.532 1.00 91.56 113 THR A C 1
ATOM 831 O O . THR A 1 113 ? 6.724 1.669 -16.400 1.00 91.56 113 THR A O 1
ATOM 834 N N . THR A 1 114 ? 7.367 2.740 -18.260 1.00 92.31 114 THR A N 1
ATOM 835 C CA . THR A 1 114 ? 7.083 4.093 -17.753 1.00 92.31 114 THR A CA 1
ATOM 836 C C . THR A 1 114 ? 5.603 4.290 -17.417 1.00 92.31 114 THR A C 1
ATOM 838 O O . THR A 1 114 ? 5.268 4.874 -16.390 1.00 92.31 114 THR A O 1
ATOM 841 N N . SER A 1 115 ? 4.696 3.755 -18.242 1.00 93.38 115 SER A N 1
ATOM 842 C CA . SER A 1 115 ? 3.252 3.805 -17.970 1.00 93.38 115 SER A CA 1
ATOM 843 C C . SER A 1 115 ? 2.875 2.964 -16.745 1.00 93.38 115 SER A C 1
ATOM 845 O O . SER A 1 115 ? 2.077 3.398 -15.922 1.00 93.38 115 SER A O 1
ATOM 847 N N . PHE A 1 116 ? 3.493 1.787 -16.588 1.00 94.81 116 PHE A N 1
ATOM 848 C CA . PHE A 1 116 ? 3.324 0.970 -15.384 1.00 94.81 116 PHE A CA 1
ATOM 849 C C . PHE A 1 116 ? 3.786 1.693 -14.123 1.00 94.81 116 PHE A C 1
ATOM 851 O O . PHE A 1 116 ? 3.063 1.665 -13.136 1.00 94.81 116 PHE A O 1
ATOM 858 N N . GLU A 1 117 ? 4.955 2.334 -14.164 1.00 94.62 117 GLU A N 1
ATOM 859 C CA . GLU A 1 117 ? 5.483 3.082 -13.023 1.00 94.62 117 GLU A CA 1
ATOM 860 C C . GLU A 1 117 ? 4.540 4.220 -12.621 1.00 94.62 117 GLU A C 1
ATOM 862 O O . GLU A 1 117 ? 4.187 4.346 -11.455 1.00 94.62 117 GLU A O 1
ATOM 867 N N . SER A 1 118 ? 4.030 4.989 -13.587 1.00 95.50 118 SER A N 1
ATOM 868 C CA . SER A 1 118 ? 3.092 6.077 -13.288 1.00 95.50 118 SER A CA 1
ATOM 869 C C . SER A 1 118 ? 1.776 5.579 -12.669 1.00 95.50 118 SER A C 1
ATOM 871 O O . SER A 1 118 ? 1.247 6.195 -11.739 1.00 95.50 118 SER A O 1
ATOM 873 N N . GLU A 1 119 ? 1.242 4.452 -13.149 1.00 97.12 119 GLU A N 1
ATOM 874 C CA . GLU A 1 119 ? 0.067 3.814 -12.541 1.00 97.12 119 GLU A CA 1
ATOM 875 C C . GLU A 1 119 ? 0.375 3.283 -11.132 1.00 97.12 119 GLU A C 1
ATOM 877 O O . GLU A 1 119 ? -0.440 3.443 -10.217 1.00 97.12 119 GLU A O 1
ATOM 882 N N . LEU A 1 120 ? 1.558 2.689 -10.948 1.00 97.19 120 LEU A N 1
ATOM 883 C CA . LEU A 1 120 ? 2.029 2.175 -9.668 1.00 97.19 120 LEU A CA 1
ATOM 884 C C . LEU A 1 120 ? 2.129 3.300 -8.635 1.00 97.19 120 LEU A C 1
ATOM 886 O O . LEU A 1 120 ? 1.517 3.184 -7.577 1.00 97.19 120 LEU A O 1
ATOM 890 N N . GLU A 1 121 ? 2.814 4.401 -8.945 1.00 96.94 121 GLU A N 1
ATOM 891 C CA . GLU A 1 121 ? 2.945 5.575 -8.070 1.00 96.94 121 GLU A CA 1
ATOM 892 C C . GLU A 1 121 ? 1.578 6.086 -7.587 1.00 96.94 121 GLU A C 1
ATOM 894 O O . GLU A 1 121 ? 1.375 6.346 -6.396 1.00 96.94 121 GLU A O 1
ATOM 899 N N . GLY A 1 122 ? 0.601 6.178 -8.498 1.00 97.88 122 GLY A N 1
ATOM 900 C CA . GLY A 1 122 ? -0.763 6.585 -8.162 1.00 97.88 122 GLY A CA 1
ATOM 901 C C . GLY A 1 122 ? -1.442 5.631 -7.173 1.00 97.88 122 GLY A C 1
ATOM 902 O O . GLY A 1 122 ? -2.093 6.073 -6.219 1.00 97.88 122 GLY A O 1
ATOM 903 N N . ILE A 1 123 ? -1.268 4.321 -7.363 1.00 98.44 123 ILE A N 1
ATOM 904 C CA . ILE A 1 123 ? -1.814 3.295 -6.467 1.00 98.44 123 ILE A CA 1
ATOM 905 C C . ILE A 1 123 ? -1.109 3.315 -5.106 1.00 98.44 123 ILE A C 1
ATOM 907 O O . ILE A 1 123 ? -1.798 3.293 -4.084 1.00 98.44 123 ILE A O 1
ATOM 911 N N . LEU A 1 124 ? 0.225 3.406 -5.063 1.00 98.06 124 LEU A N 1
ATOM 912 C CA . LEU A 1 124 ? 1.000 3.456 -3.815 1.00 98.06 124 LEU A CA 1
ATOM 913 C C . LEU A 1 124 ? 0.635 4.692 -2.982 1.00 98.06 124 LEU A C 1
ATOM 915 O O . LEU A 1 124 ? 0.361 4.575 -1.783 1.00 98.06 124 LEU A O 1
ATOM 919 N N . SER A 1 125 ? 0.498 5.853 -3.628 1.00 98.12 125 SER A N 1
ATOM 920 C CA . SER A 1 125 ? 0.035 7.091 -2.990 1.00 98.12 125 SER A CA 1
ATOM 921 C C . SER A 1 125 ? -1.373 6.953 -2.393 1.00 98.12 125 SER A C 1
ATOM 923 O O . SER A 1 125 ? -1.630 7.352 -1.247 1.00 98.12 125 SER A O 1
ATOM 925 N N . ASN A 1 126 ? -2.301 6.331 -3.129 1.00 98.12 126 ASN A N 1
ATOM 926 C CA . ASN A 1 126 ? -3.648 6.074 -2.624 1.00 98.12 126 ASN A CA 1
ATOM 927 C C . ASN A 1 126 ? -3.633 5.064 -1.463 1.00 98.12 126 ASN A C 1
ATOM 929 O O . ASN A 1 126 ? -4.347 5.250 -0.476 1.00 98.12 126 ASN A O 1
ATOM 933 N N . TYR A 1 127 ? -2.785 4.033 -1.528 1.00 98.44 127 TYR A N 1
ATOM 934 C CA . TYR A 1 127 ? -2.647 3.036 -0.464 1.00 98.44 127 TYR A CA 1
ATOM 935 C C . TYR A 1 127 ? -2.180 3.708 0.830 1.00 98.44 127 TYR A C 1
ATOM 937 O O . TYR A 1 127 ? -2.816 3.545 1.877 1.00 98.44 127 TYR A O 1
ATOM 945 N N . ARG A 1 128 ? -1.134 4.543 0.748 1.00 97.88 128 ARG A N 1
ATOM 946 C CA . ARG A 1 128 ? -0.631 5.338 1.878 1.00 97.88 128 ARG A CA 1
ATOM 947 C C . ARG A 1 128 ? -1.714 6.246 2.456 1.00 97.88 128 ARG A C 1
ATOM 949 O O . ARG A 1 128 ? -1.937 6.250 3.664 1.00 97.88 128 ARG A O 1
ATOM 956 N N . THR A 1 129 ? -2.481 6.916 1.595 1.00 98.12 129 THR A N 1
ATOM 957 C CA . THR A 1 129 ? -3.622 7.750 2.012 1.00 98.12 129 THR A CA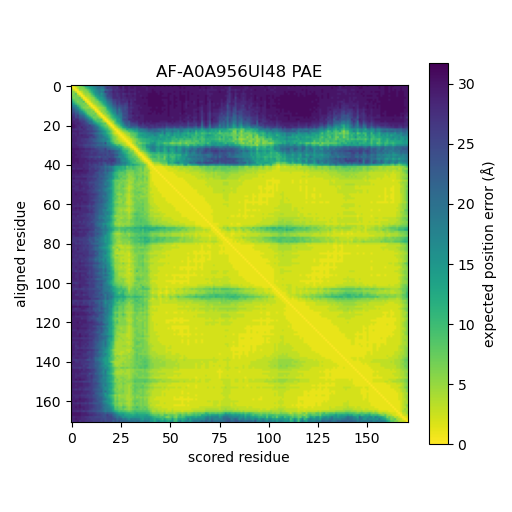 1
ATOM 958 C C . THR A 1 129 ? -4.658 6.958 2.820 1.00 98.12 129 THR A C 1
ATOM 960 O O . THR A 1 129 ? -5.191 7.458 3.817 1.00 98.12 129 THR A O 1
ATOM 963 N N . GLN A 1 130 ? -4.953 5.711 2.432 1.00 98.19 130 GLN A N 1
ATOM 964 C CA . GLN A 1 130 ? -5.858 4.863 3.210 1.00 98.19 130 GLN A CA 1
ATOM 965 C C . GLN A 1 130 ? -5.238 4.456 4.555 1.00 98.19 130 GLN A C 1
ATOM 967 O O . GLN A 1 130 ? -5.927 4.526 5.575 1.00 98.19 130 GLN A O 1
ATOM 972 N N . LEU A 1 131 ? -3.954 4.086 4.599 1.00 97.50 131 LEU A N 1
ATOM 973 C CA . LEU A 1 131 ? -3.265 3.772 5.858 1.00 97.50 131 LEU A CA 1
ATOM 974 C C . LEU A 1 131 ? -3.283 4.959 6.830 1.00 97.50 131 LEU A C 1
ATOM 976 O O . LEU A 1 131 ? -3.623 4.779 8.002 1.00 97.50 131 LEU A O 1
ATOM 980 N N . ASP A 1 132 ? -3.022 6.171 6.343 1.00 96.75 132 ASP A N 1
ATOM 981 C CA . ASP A 1 132 ? -3.066 7.397 7.142 1.00 96.75 132 ASP A CA 1
ATOM 982 C C . ASP A 1 132 ? -4.469 7.690 7.677 1.00 96.75 132 ASP A C 1
ATOM 984 O O . ASP A 1 132 ? -4.630 8.006 8.862 1.00 96.75 132 ASP A O 1
ATOM 988 N N . ARG A 1 133 ? -5.507 7.511 6.846 1.00 96.81 133 ARG A N 1
ATOM 989 C CA . ARG A 1 133 ? -6.910 7.592 7.284 1.00 96.81 133 ARG A CA 1
ATOM 990 C C . ARG A 1 133 ? -7.200 6.578 8.389 1.00 96.81 133 ARG A C 1
ATOM 992 O O . ARG A 1 133 ? -7.805 6.935 9.400 1.00 96.81 133 ARG A O 1
ATOM 999 N N . GLY A 1 134 ? -6.759 5.332 8.222 1.00 96.56 134 GLY A N 1
ATOM 1000 C CA . GLY A 1 134 ? -6.907 4.284 9.228 1.00 96.56 134 GLY A CA 1
ATOM 1001 C C . GLY A 1 134 ? -6.217 4.656 10.542 1.00 96.56 134 GLY A C 1
ATOM 1002 O O . GLY A 1 134 ? -6.845 4.636 11.600 1.00 96.56 134 GLY A O 1
ATOM 1003 N N . LEU A 1 135 ? -4.955 5.090 10.486 1.00 95.62 135 LEU A N 1
ATOM 1004 C CA . LEU A 1 135 ? -4.190 5.534 11.654 1.00 95.62 135 LEU A CA 1
ATOM 1005 C C . LEU A 1 135 ? -4.865 6.716 12.360 1.00 95.62 135 LEU A C 1
ATOM 1007 O O . LEU A 1 135 ? -5.002 6.706 13.586 1.00 95.62 135 LEU A O 1
ATOM 1011 N N . ALA A 1 136 ? -5.331 7.718 11.611 1.00 95.44 136 ALA A N 1
ATOM 1012 C CA . ALA A 1 136 ? -6.072 8.852 12.155 1.00 95.44 136 ALA A CA 1
ATOM 1013 C C . ALA A 1 136 ? -7.367 8.401 12.849 1.00 95.44 136 ALA A C 1
ATOM 1015 O O . ALA A 1 136 ? -7.626 8.801 13.989 1.00 95.44 136 ALA A O 1
ATOM 1016 N N . ALA A 1 137 ? -8.124 7.496 12.226 1.00 95.94 137 ALA A N 1
ATOM 1017 C CA . ALA A 1 137 ? -9.335 6.924 12.801 1.00 95.94 137 ALA A CA 1
ATOM 1018 C C . ALA A 1 137 ? -9.057 6.161 14.111 1.00 95.94 137 ALA A C 1
ATOM 1020 O O . ALA A 1 137 ? -9.774 6.341 15.097 1.00 95.94 137 ALA A O 1
ATOM 1021 N N . ILE A 1 138 ? -7.980 5.368 14.174 1.00 94.31 138 ILE A N 1
ATOM 1022 C CA . ILE A 1 138 ? -7.534 4.661 15.389 1.00 94.31 138 ILE A CA 1
ATOM 1023 C C . ILE A 1 138 ? -7.109 5.639 16.497 1.00 94.31 138 ILE A C 1
ATOM 1025 O O . ILE A 1 138 ? -7.429 5.416 17.674 1.00 94.31 138 ILE A O 1
ATOM 1029 N N . ARG A 1 139 ? -6.415 6.733 16.152 1.00 91.88 139 ARG A N 1
ATOM 1030 C CA . ARG A 1 139 ? -6.007 7.784 17.106 1.00 91.88 139 ARG A CA 1
ATOM 1031 C C . ARG A 1 139 ? -7.221 8.486 17.708 1.00 91.88 139 ARG A C 1
ATOM 1033 O O . ARG A 1 139 ? -7.310 8.604 18.927 1.00 91.88 139 ARG A O 1
ATOM 1040 N N . GLN A 1 140 ? -8.166 8.884 16.862 1.00 93.50 140 GLN A N 1
ATOM 1041 C CA . GLN A 1 140 ? -9.357 9.649 17.242 1.00 93.50 140 GLN A CA 1
ATOM 1042 C C . GLN A 1 140 ? -10.512 8.772 17.745 1.00 93.50 140 GLN A C 1
ATOM 1044 O O . GLN A 1 140 ? -11.523 9.292 18.209 1.00 93.50 140 GLN A O 1
ATOM 1049 N N . ARG A 1 141 ? -10.376 7.440 17.666 1.00 92.75 141 ARG A N 1
ATOM 1050 C CA . ARG A 1 141 ? -11.450 6.467 17.936 1.00 92.75 141 ARG A CA 1
ATOM 1051 C C . ARG A 1 141 ? -12.684 6.700 17.051 1.00 92.75 141 ARG A C 1
ATOM 1053 O O . ARG A 1 141 ? -13.816 6.452 17.467 1.00 92.75 141 ARG A O 1
ATOM 1060 N N . ASN A 1 142 ? -12.462 7.171 15.825 1.00 94.88 142 ASN A N 1
ATOM 1061 C CA . ASN A 1 142 ? -13.517 7.445 14.862 1.00 94.88 142 ASN A CA 1
ATOM 1062 C C . ASN A 1 142 ? -13.894 6.159 14.110 1.00 94.88 142 ASN A C 1
ATOM 1064 O O . ASN A 1 142 ? -13.215 5.721 13.184 1.00 94.88 142 ASN A O 1
ATOM 1068 N N . THR A 1 143 ? -15.004 5.545 14.517 1.00 95.31 143 THR A N 1
ATOM 1069 C CA . THR A 1 143 ? -15.493 4.297 13.908 1.00 95.31 143 THR A CA 1
ATOM 1070 C C . THR A 1 143 ? -15.997 4.469 12.474 1.00 95.31 143 THR A C 1
ATOM 1072 O O . THR A 1 143 ? -15.935 3.514 11.701 1.00 95.31 143 THR A O 1
ATOM 1075 N N . SER A 1 144 ? -16.477 5.663 12.101 1.00 95.56 144 SER A N 1
ATOM 1076 C CA . SER A 1 144 ? -16.955 5.916 10.740 1.00 95.56 144 SER A CA 1
ATOM 1077 C C . SER A 1 144 ? -15.786 5.986 9.769 1.00 95.56 144 SER A C 1
ATOM 1079 O O . SER A 1 144 ? -15.790 5.262 8.778 1.00 95.56 144 SER A O 1
ATOM 1081 N N . ASP A 1 145 ? -14.752 6.758 10.102 1.00 95.88 145 ASP A N 1
ATOM 1082 C CA . ASP A 1 145 ? -13.556 6.875 9.260 1.00 95.88 145 ASP A CA 1
ATOM 1083 C C . ASP A 1 145 ? -12.812 5.541 9.164 1.00 95.88 145 ASP A C 1
ATOM 1085 O O . ASP A 1 145 ? -12.290 5.202 8.104 1.00 95.88 145 ASP A O 1
ATOM 1089 N N . TYR A 1 146 ? -12.808 4.747 10.243 1.00 96.75 146 TYR A N 1
ATOM 1090 C CA . TYR A 1 146 ? -12.238 3.401 10.210 1.00 96.75 146 TYR A CA 1
ATOM 1091 C C . TYR A 1 146 ? -13.004 2.476 9.257 1.00 96.75 146 TYR A C 1
ATOM 1093 O O . TYR A 1 146 ? -12.403 1.702 8.517 1.00 96.75 146 TYR A O 1
ATOM 1101 N N . ARG A 1 147 ? -14.339 2.562 9.240 1.00 95.25 147 ARG A N 1
ATOM 1102 C CA . ARG A 1 147 ? -15.169 1.807 8.295 1.00 95.25 147 ARG A CA 1
ATOM 1103 C C . ARG A 1 147 ? -14.919 2.250 6.852 1.00 95.25 147 ARG A C 1
ATOM 1105 O O . ARG A 1 147 ? -14.914 1.397 5.967 1.00 95.25 147 ARG A O 1
ATOM 1112 N N . ASP A 1 148 ? -14.700 3.541 6.619 1.00 96.06 148 ASP A N 1
ATOM 1113 C CA . ASP A 1 148 ? -14.343 4.055 5.294 1.00 96.06 148 ASP A CA 1
ATOM 1114 C C . ASP A 1 148 ? -12.962 3.554 4.861 1.00 96.06 148 ASP A C 1
ATOM 1116 O O . ASP A 1 148 ? -12.823 3.052 3.748 1.00 96.06 148 ASP A O 1
ATOM 1120 N N . PHE A 1 149 ? -11.968 3.592 5.757 1.00 96.69 149 PHE A N 1
ATOM 1121 C CA . PHE A 1 149 ? -10.674 2.938 5.543 1.00 96.69 149 PHE A CA 1
ATOM 1122 C C . PHE A 1 149 ? -10.861 1.467 5.150 1.00 96.69 149 PHE A C 1
ATOM 1124 O O . PHE A 1 149 ? -10.364 1.048 4.109 1.00 96.69 149 PHE A O 1
ATOM 1131 N N . ASN A 1 150 ? -11.614 0.692 5.938 1.00 94.19 150 ASN A N 1
ATOM 1132 C CA . ASN A 1 150 ? -11.749 -0.743 5.706 1.00 94.19 150 ASN A CA 1
ATOM 1133 C C . ASN A 1 150 ? -12.469 -1.064 4.386 1.00 94.19 150 ASN A C 1
ATOM 1135 O O . ASN A 1 150 ? -12.163 -2.073 3.762 1.00 94.19 150 ASN A O 1
ATOM 1139 N N . ARG A 1 151 ? -13.398 -0.208 3.937 1.00 93.19 151 ARG A N 1
ATOM 1140 C CA . ARG A 1 151 ? -14.043 -0.345 2.621 1.00 93.19 151 ARG A CA 1
ATOM 1141 C C . ARG A 1 151 ? -13.073 -0.067 1.471 1.00 93.19 151 ARG A C 1
ATOM 1143 O O . ARG A 1 151 ? -13.134 -0.738 0.446 1.00 93.19 151 ARG A O 1
ATOM 1150 N N . ASN A 1 152 ? -12.215 0.936 1.627 1.00 96.69 152 ASN A N 1
ATOM 1151 C CA . ASN A 1 152 ? -11.392 1.438 0.532 1.00 96.69 152 ASN A CA 1
ATOM 1152 C C . ASN A 1 152 ? -10.057 0.700 0.404 1.00 96.69 152 ASN A C 1
ATOM 1154 O O . ASN A 1 152 ? -9.574 0.536 -0.712 1.00 96.69 152 ASN A O 1
ATOM 1158 N N . ILE A 1 153 ? -9.472 0.232 1.512 1.00 96.94 153 ILE A N 1
ATOM 1159 C CA . ILE A 1 153 ? -8.163 -0.435 1.498 1.00 96.94 153 ILE A CA 1
ATOM 1160 C C . ILE A 1 153 ? -8.164 -1.691 0.619 1.00 96.94 153 ILE A C 1
ATOM 1162 O O . ILE A 1 153 ? -7.193 -1.930 -0.086 1.00 96.94 153 ILE A O 1
ATOM 1166 N N . ASP A 1 154 ? -9.282 -2.422 0.566 1.00 93.62 154 ASP A N 1
ATOM 1167 C CA . ASP A 1 154 ? -9.449 -3.577 -0.326 1.00 93.62 154 ASP A CA 1
ATOM 1168 C C . ASP A 1 154 ? -9.428 -3.204 -1.791 1.00 93.62 154 ASP A C 1
ATOM 1170 O O . ASP A 1 154 ? -8.826 -3.895 -2.603 1.00 93.62 154 ASP A O 1
ATOM 1174 N N . THR A 1 155 ? -10.089 -2.099 -2.125 1.00 96.56 155 THR A N 1
ATOM 1175 C CA . THR A 1 155 ? -10.124 -1.618 -3.503 1.00 96.56 155 THR A CA 1
ATOM 1176 C C . THR A 1 155 ? -8.712 -1.269 -3.960 1.00 96.56 155 THR A C 1
ATOM 1178 O O . THR A 1 155 ? -8.309 -1.678 -5.042 1.00 96.56 155 THR A O 1
ATOM 1181 N N . VAL A 1 156 ? -7.936 -0.573 -3.124 1.00 97.75 156 VAL A N 1
ATOM 1182 C CA . VAL A 1 156 ? -6.565 -0.188 -3.483 1.00 97.75 156 VAL A CA 1
ATOM 1183 C C . VAL A 1 156 ? -5.616 -1.391 -3.487 1.00 97.75 156 VAL A C 1
ATOM 1185 O O . VAL A 1 156 ? -4.791 -1.509 -4.389 1.00 97.75 156 VAL A O 1
ATOM 1188 N N . ALA A 1 157 ? -5.759 -2.321 -2.539 1.00 96.06 157 ALA A N 1
ATOM 1189 C CA . ALA A 1 157 ? -4.987 -3.563 -2.531 1.00 96.06 157 ALA A CA 1
ATOM 1190 C C . ALA A 1 157 ? -5.261 -4.413 -3.783 1.00 96.06 157 ALA A C 1
ATOM 1192 O O . ALA A 1 157 ? -4.325 -4.921 -4.398 1.00 96.06 157 ALA A O 1
ATOM 1193 N N . GLN A 1 158 ? -6.525 -4.508 -4.209 1.00 96.12 158 GLN A N 1
ATOM 1194 C CA . GLN A 1 158 ? -6.893 -5.208 -5.437 1.00 96.12 158 GLN A CA 1
ATOM 1195 C C . GLN A 1 158 ? -6.343 -4.503 -6.682 1.00 96.12 158 GLN A C 1
ATOM 1197 O O . GLN A 1 158 ? -5.801 -5.170 -7.554 1.00 96.12 158 GLN A O 1
ATOM 1202 N N . GLN A 1 159 ? -6.412 -3.168 -6.751 1.00 97.62 159 GLN A N 1
ATOM 1203 C CA . GLN A 1 159 ? -5.817 -2.395 -7.850 1.00 97.62 159 GLN A CA 1
ATOM 1204 C C . GLN A 1 159 ? -4.314 -2.656 -7.983 1.00 97.62 159 GLN A C 1
ATOM 1206 O O . GLN A 1 159 ? -3.827 -2.873 -9.091 1.00 97.62 159 GLN A O 1
ATOM 1211 N N . LEU A 1 160 ? -3.588 -2.672 -6.859 1.00 97.56 160 LEU A N 1
ATOM 1212 C CA . LEU A 1 160 ? -2.162 -2.989 -6.853 1.00 97.56 160 LEU A CA 1
ATOM 1213 C C . LEU A 1 160 ? -1.908 -4.400 -7.386 1.00 97.56 160 LEU A C 1
ATOM 1215 O O . LEU A 1 160 ? -1.044 -4.597 -8.240 1.00 97.56 160 LEU A O 1
ATOM 1219 N N . LYS A 1 161 ? -2.686 -5.373 -6.904 1.00 95.56 161 LYS A N 1
ATOM 1220 C CA . LYS A 1 161 ? -2.585 -6.764 -7.337 1.00 95.56 161 LYS A CA 1
ATOM 1221 C C . LYS A 1 161 ? -2.824 -6.905 -8.841 1.00 95.56 161 LYS A C 1
ATOM 1223 O O . LYS A 1 161 ? -2.006 -7.506 -9.532 1.00 95.56 161 LYS A O 1
ATOM 1228 N N . ASP A 1 162 ? -3.906 -6.320 -9.348 1.00 96.12 162 ASP A N 1
ATOM 1229 C CA . ASP A 1 162 ? -4.281 -6.386 -10.762 1.00 96.12 162 ASP A CA 1
ATOM 1230 C C . ASP A 1 162 ? -3.204 -5.751 -11.654 1.00 96.12 162 ASP A C 1
ATOM 1232 O O . ASP A 1 162 ? -2.839 -6.316 -12.689 1.00 96.12 162 ASP A O 1
ATOM 1236 N N . LEU A 1 163 ? -2.645 -4.609 -11.233 1.00 96.25 163 LEU A N 1
ATOM 1237 C CA . LEU A 1 163 ? -1.559 -3.940 -11.946 1.00 96.25 163 LEU A CA 1
ATOM 1238 C C . LEU A 1 163 ? -0.316 -4.842 -12.034 1.00 96.25 163 LEU A C 1
A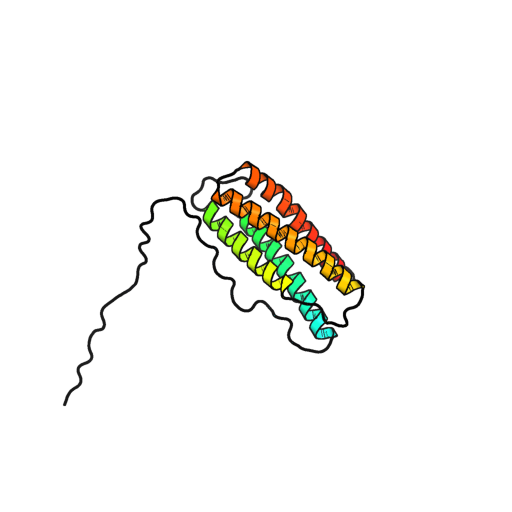TOM 1240 O O . LEU A 1 163 ? 0.230 -5.032 -13.126 1.00 96.25 163 LEU A O 1
ATOM 1244 N N . VAL A 1 164 ? 0.111 -5.435 -10.917 1.00 94.31 164 VAL A N 1
ATOM 1245 C CA . VAL A 1 164 ? 1.282 -6.327 -10.862 1.00 94.31 164 VAL A CA 1
ATOM 1246 C C . VAL A 1 164 ? 1.056 -7.608 -11.674 1.00 94.31 164 VAL A C 1
ATOM 1248 O O . VAL A 1 164 ? 1.907 -7.980 -12.489 1.00 94.31 164 VAL A O 1
ATOM 1251 N N . ASP A 1 165 ? -0.104 -8.250 -11.533 1.00 92.12 165 ASP A N 1
ATOM 1252 C CA . ASP A 1 165 ? -0.460 -9.465 -12.275 1.00 92.12 165 ASP A CA 1
ATOM 1253 C C . ASP A 1 165 ? -0.497 -9.211 -13.789 1.00 92.12 165 ASP A C 1
ATOM 1255 O O . ASP A 1 165 ? -0.030 -10.041 -14.576 1.00 92.12 165 ASP A O 1
ATOM 1259 N N . SER A 1 166 ? -0.976 -8.033 -14.213 1.00 90.38 166 SER A N 1
ATOM 1260 C CA . SER A 1 166 ? -1.007 -7.640 -15.627 1.00 90.38 166 SER A CA 1
ATOM 1261 C C . SER A 1 166 ? 0.385 -7.600 -16.271 1.00 90.38 166 SER A C 1
ATOM 1263 O O . SER A 1 166 ? 0.503 -7.743 -17.491 1.00 90.38 166 SER A O 1
ATOM 1265 N N . ARG A 1 167 ? 1.445 -7.430 -15.466 1.00 83.94 167 ARG A N 1
ATOM 1266 C CA . ARG A 1 167 ? 2.841 -7.445 -15.923 1.00 83.94 167 ARG A CA 1
ATOM 1267 C C . ARG A 1 167 ? 3.475 -8.816 -15.889 1.00 83.94 167 ARG A C 1
ATOM 1269 O O . ARG A 1 167 ? 4.251 -9.123 -16.792 1.00 83.94 167 ARG A O 1
ATOM 1276 N N . ILE A 1 168 ? 3.135 -9.640 -14.904 1.00 72.75 168 ILE A N 1
ATOM 1277 C CA . ILE A 1 168 ? 3.614 -11.024 -14.834 1.00 72.75 168 ILE A CA 1
ATOM 1278 C C . ILE A 1 168 ? 3.023 -11.837 -15.993 1.00 72.75 168 ILE A C 1
ATOM 1280 O O . ILE A 1 168 ? 3.759 -12.549 -16.665 1.00 72.75 168 ILE A O 1
ATOM 1284 N N . ALA A 1 169 ? 1.733 -11.668 -16.298 1.00 66.31 169 ALA A N 1
ATOM 1285 C CA . ALA A 1 169 ? 1.048 -12.408 -17.363 1.00 66.31 169 ALA A CA 1
ATOM 1286 C C . ALA A 1 169 ? 1.520 -12.070 -18.793 1.00 66.31 169 ALA A C 1
ATOM 1288 O O . ALA A 1 169 ? 1.181 -12.784 -19.735 1.00 66.31 169 ALA A O 1
ATOM 1289 N N . ARG A 1 170 ? 2.265 -10.971 -18.976 1.00 59.12 170 ARG A N 1
ATOM 1290 C CA . ARG A 1 170 ? 2.800 -10.530 -20.278 1.00 59.12 170 ARG A CA 1
ATOM 1291 C C . ARG A 1 170 ? 4.250 -10.966 -20.527 1.00 59.12 170 ARG A C 1
ATOM 1293 O O . ARG A 1 170 ? 4.793 -10.617 -21.574 1.00 59.12 170 ARG A O 1
ATOM 1300 N N . ARG A 1 171 ? 4.878 -11.665 -19.579 1.00 53.25 171 ARG A N 1
ATOM 1301 C CA . ARG A 1 171 ? 6.232 -12.228 -19.699 1.00 53.25 171 ARG A CA 1
ATOM 1302 C C . ARG A 1 171 ? 6.179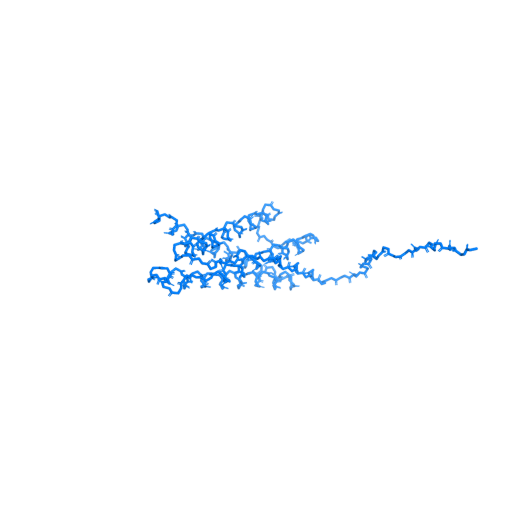 -13.702 -20.069 1.00 53.25 171 ARG A C 1
ATOM 1304 O O . ARG A 1 171 ? 7.078 -14.117 -20.831 1.00 53.25 171 ARG A O 1
#

pLDDT: mean 83.11, std 18.56, range [37.97, 98.44]

Mean predicted aligned error: 9.73 Å

Sequence (171 aa):
MMRAFAAALAAGALLASCGTGTALPEAAPCPTPFLTATPGTFRLALTQYYHVVSTGAVELETSLAGFRARYPDGKFYRSESFRPAFVEYAGSANCQLDSMEAATPPDDADENTTSFESELEGILSNYRTQLDRGLAAIRQRNTSDYRDFNRNIDTVAQQLKDLVDSRIARR

Foldseek 3Di:
DDDDDDDDDDDPPPPPPPDDDADQDAEDDQDPDQQAQDDDPLVSLQVSLLVLLVVLLVVLVVLVVVLCVVVVVLFDDPDPVNRNSLSHSLSHNVSSLVSNVNRDRDPPDDPVVVVLVVLLVVLSVVLNVLSVLCNVCSSVVPGVSSSVSSVVNVVSSVSSVVSSVVVVVVD

Solvent-accessible surface area (backbone atoms only — not comparable to full-atom values): 10140 Å² total; per-residue (Å²): 134,91,78,87,82,81,86,85,75,86,74,87,80,73,80,75,77,87,67,91,75,88,76,74,70,77,54,70,78,68,75,86,77,56,78,66,67,61,94,64,58,70,72,54,27,43,51,42,25,52,49,44,46,51,50,36,53,52,51,44,52,51,48,53,50,58,51,32,75,77,50,72,84,54,66,81,67,87,53,83,65,44,60,53,51,49,35,49,49,47,31,55,42,50,43,37,48,55,38,40,70,66,36,64,69,49,95,85,56,50,74,69,54,52,51,49,49,56,53,46,53,54,44,50,53,50,43,52,53,34,46,50,44,30,51,50,14,61,72,71,67,35,56,66,50,31,42,52,24,55,62,47,47,55,55,43,54,49,52,50,49,53,57,48,49,61,55,62,78,73,110